Protein AF-A0A7S0PE70-F1 (afdb_monomer_lite)

Foldseek 3Di:
DVQQPPDVVGWFKFKWFFQDDDDQWTWTQTPQDRFIAIDRHHCPPDDGGDIDIDTHHLVRDDDDDPPPHGDFDWDFPDWDDPPVDIDTFTDHGRGPGTRD

Radius of gyration: 14.42 Å; chains: 1; bounding box: 31×27×40 Å

pLDDT: mean 88.49, std 9.94, range [48.25, 96.75]

InterPro domains:
  IPR008995 Molybdate/tungstate binding, C-terminal [SSF50331] (8-96)
  IPR040582 MalK-like, OB fold domain [PF17912] (7-61)

Structure (mmCIF, N/CA/C/O backbone):
data_AF-A0A7S0PE70-F1
#
_entry.id   AF-A0A7S0PE70-F1
#
loop_
_atom_site.group_PDB
_atom_site.id
_atom_site.type_symbol
_atom_site.label_atom_id
_atom_site.label_alt_id
_atom_site.label_comp_id
_atom_site.label_asym_id
_atom_site.label_entity_id
_atom_site.label_seq_id
_atom_site.pdbx_PDB_ins_code
_atom_site.Cartn_x
_atom_site.Cartn_y
_atom_site.Cartn_z
_atom_site.occupancy
_atom_site.B_iso_or_equiv
_atom_site.auth_seq_id
_atom_site.auth_comp_id
_atom_site.auth_asym_id
_atom_site.auth_atom_id
_atom_site.pdbx_PDB_model_num
ATOM 1 N N . PHE A 1 1 ? 11.155 10.305 2.088 1.00 48.25 1 PHE A N 1
ATOM 2 C CA . PHE A 1 1 ? 11.348 10.972 3.395 1.00 48.25 1 PHE A CA 1
ATOM 3 C C . PHE A 1 1 ? 10.245 11.992 3.719 1.00 48.25 1 PHE A C 1
ATOM 5 O O . PHE A 1 1 ? 9.648 11.867 4.774 1.00 48.25 1 PHE A O 1
ATOM 12 N N . ALA A 1 2 ? 9.870 12.931 2.832 1.00 52.22 2 ALA A N 1
ATOM 13 C CA . ALA A 1 2 ? 8.802 13.911 3.132 1.00 52.22 2 ALA A CA 1
ATOM 14 C C . ALA A 1 2 ? 7.379 13.316 3.283 1.00 52.22 2 ALA A C 1
ATOM 16 O O . ALA A 1 2 ? 6.584 13.798 4.085 1.00 52.22 2 ALA A O 1
ATOM 17 N N . ALA A 1 3 ? 7.063 12.247 2.544 1.00 61.28 3 ALA A N 1
ATOM 18 C CA . ALA A 1 3 ? 5.717 11.664 2.498 1.00 61.28 3 ALA A CA 1
ATOM 19 C C . ALA A 1 3 ? 5.235 11.053 3.830 1.00 61.28 3 ALA A C 1
ATOM 21 O O . ALA A 1 3 ? 4.038 11.043 4.090 1.00 61.28 3 ALA A O 1
ATOM 22 N N . GLY A 1 4 ? 6.155 10.577 4.677 1.00 58.97 4 GLY A N 1
ATOM 23 C CA . GLY A 1 4 ? 5.821 9.943 5.958 1.00 58.97 4 GLY A CA 1
ATOM 24 C C . GLY A 1 4 ? 5.702 10.907 7.141 1.00 58.97 4 GLY A C 1
ATOM 25 O O . GLY A 1 4 ? 5.297 10.477 8.213 1.00 58.97 4 GLY A O 1
ATOM 26 N N . PHE A 1 5 ? 6.067 12.184 6.969 1.00 59.31 5 PHE A N 1
ATOM 27 C CA . PHE A 1 5 ? 6.156 13.146 8.077 1.00 59.31 5 PHE A CA 1
ATOM 28 C C . PHE A 1 5 ? 5.076 14.238 8.034 1.00 59.31 5 PHE A C 1
ATOM 30 O O . PHE A 1 5 ? 4.815 14.891 9.039 1.00 59.31 5 PHE A O 1
ATOM 37 N N . ILE A 1 6 ? 4.441 14.452 6.876 1.00 61.09 6 ILE A N 1
ATOM 38 C CA . ILE A 1 6 ? 3.401 15.474 6.698 1.00 61.09 6 ILE A CA 1
ATOM 39 C C . ILE A 1 6 ? 2.042 14.793 6.522 1.00 61.09 6 ILE A C 1
ATOM 41 O O . ILE A 1 6 ? 1.761 14.216 5.465 1.00 61.09 6 ILE A O 1
ATOM 45 N N . GLY A 1 7 ? 1.199 14.914 7.548 1.00 60.06 7 GLY A N 1
ATOM 46 C CA . GLY A 1 7 ? -0.148 14.342 7.632 1.00 60.06 7 GLY A CA 1
ATOM 47 C C . GLY A 1 7 ? -0.324 13.534 8.917 1.00 60.06 7 GLY A C 1
ATOM 48 O O . GLY A 1 7 ? 0.575 12.788 9.297 1.00 60.06 7 GLY A O 1
ATOM 49 N N . SER A 1 8 ? -1.458 13.718 9.594 1.00 71.00 8 SER A N 1
ATOM 50 C CA . SER A 1 8 ? -1.885 12.883 10.718 1.00 71.00 8 SER A CA 1
ATOM 51 C C . SER A 1 8 ? -3.256 12.296 10.369 1.00 71.00 8 SER A C 1
ATOM 53 O O . SER A 1 8 ? -4.186 13.085 10.178 1.00 71.00 8 SER A O 1
ATOM 55 N N . PRO A 1 9 ? -3.394 10.963 10.255 1.00 79.25 9 PRO A N 1
ATOM 56 C CA . PRO A 1 9 ? -2.358 9.943 10.444 1.00 79.25 9 PRO A CA 1
ATOM 57 C C . PRO A 1 9 ? -1.297 9.953 9.336 1.00 79.25 9 PRO A C 1
ATOM 59 O O . PRO A 1 9 ? -1.450 10.594 8.293 1.00 79.25 9 PRO A O 1
ATOM 62 N N . LYS A 1 10 ? -0.188 9.249 9.581 1.00 85.44 10 LYS A N 1
ATOM 63 C CA . LYS A 1 10 ? 0.891 9.108 8.597 1.00 85.44 10 LYS A CA 1
ATOM 64 C C . LYS A 1 10 ? 0.401 8.397 7.334 1.00 85.44 10 LYS A C 1
ATOM 66 O O . LYS A 1 10 ? -0.555 7.630 7.362 1.00 85.44 10 LYS A O 1
ATOM 71 N N . MET A 1 11 ? 1.097 8.629 6.224 1.00 90.75 11 MET A N 1
ATOM 72 C CA . MET A 1 11 ? 0.849 7.901 4.981 1.00 90.75 11 MET A CA 1
ATOM 73 C C . MET A 1 11 ? 1.065 6.394 5.185 1.00 90.75 11 MET A C 1
ATOM 75 O O . MET A 1 11 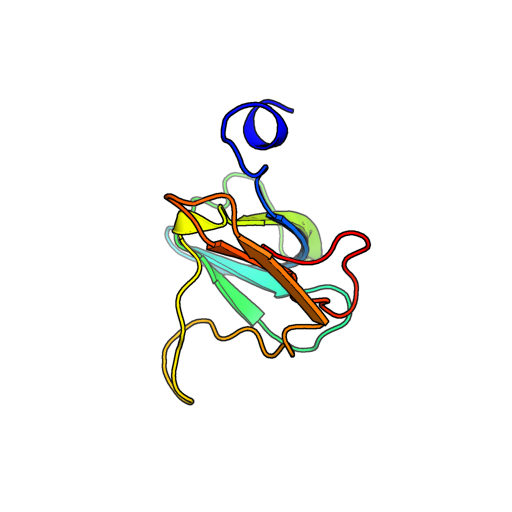? 2.058 5.991 5.790 1.00 90.75 11 MET A O 1
ATOM 79 N N . ASN A 1 12 ? 0.163 5.580 4.640 1.00 93.19 12 ASN A N 1
ATOM 80 C CA . ASN A 1 12 ? 0.329 4.135 4.566 1.00 93.19 12 ASN A CA 1
ATOM 81 C C . ASN A 1 12 ? 1.373 3.796 3.497 1.00 93.19 12 ASN A C 1
ATOM 83 O O . ASN A 1 12 ? 1.324 4.350 2.395 1.00 93.19 12 ASN A O 1
ATOM 87 N N . PHE A 1 13 ? 2.276 2.864 3.795 1.00 93.00 13 PHE A N 1
ATOM 88 C CA . PHE A 1 13 ? 3.300 2.400 2.861 1.00 93.00 13 PHE A CA 1
ATOM 89 C C . PHE A 1 13 ? 3.164 0.902 2.617 1.00 93.00 13 PHE A C 1
ATOM 91 O O . PHE A 1 13 ? 3.071 0.124 3.560 1.00 93.00 13 PHE A O 1
ATOM 98 N N . ILE A 1 14 ? 3.153 0.506 1.346 1.00 93.31 14 ILE A N 1
ATOM 99 C CA . ILE A 1 14 ? 3.069 -0.893 0.926 1.00 93.31 14 ILE A CA 1
ATOM 100 C C . ILE A 1 14 ? 4.206 -1.163 -0.054 1.00 93.31 14 ILE A C 1
ATOM 102 O O . ILE A 1 14 ? 4.309 -0.501 -1.087 1.00 93.31 14 ILE A O 1
ATOM 106 N N . GLU A 1 15 ? 5.051 -2.141 0.253 1.00 94.69 15 GLU A N 1
ATOM 107 C CA . GLU A 1 15 ? 6.112 -2.577 -0.654 1.00 94.69 15 GLU A CA 1
ATOM 108 C C . GLU A 1 15 ? 5.514 -3.176 -1.929 1.00 94.69 15 GLU A C 1
ATOM 110 O O . GLU A 1 15 ? 4.574 -3.972 -1.881 1.00 94.69 15 GLU A O 1
ATOM 115 N N . ALA A 1 16 ? 6.062 -2.827 -3.086 1.00 95.19 16 ALA A N 1
ATOM 116 C CA . ALA A 1 16 ? 5.550 -3.241 -4.382 1.00 95.19 16 ALA A CA 1
ATOM 117 C C . ALA A 1 16 ? 6.665 -3.357 -5.433 1.00 95.19 16 ALA A C 1
ATOM 119 O O . ALA A 1 16 ? 7.812 -2.964 -5.229 1.00 95.19 16 ALA A O 1
ATOM 120 N N . GLU A 1 17 ? 6.310 -3.914 -6.582 1.00 96.38 17 GLU A N 1
ATOM 121 C CA . GLU A 1 17 ? 7.181 -4.060 -7.745 1.00 96.38 17 GLU A CA 1
ATOM 122 C C . GLU A 1 17 ? 6.459 -3.520 -8.981 1.00 96.38 17 GLU A C 1
ATOM 124 O O . GLU A 1 17 ? 5.250 -3.726 -9.134 1.00 96.38 17 GLU A O 1
ATOM 129 N N . ILE A 1 18 ? 7.171 -2.832 -9.873 1.00 96.75 18 ILE A N 1
ATOM 130 C CA . ILE A 1 18 ? 6.585 -2.354 -11.131 1.00 96.75 18 ILE A CA 1
ATOM 131 C C . ILE A 1 18 ? 6.245 -3.554 -12.018 1.00 96.75 18 ILE A C 1
ATOM 133 O O . ILE A 1 18 ? 7.127 -4.279 -12.471 1.00 96.75 18 ILE A O 1
ATOM 137 N N . ALA A 1 19 ? 4.955 -3.739 -12.297 1.00 96.31 19 ALA A N 1
ATOM 138 C CA . ALA A 1 19 ? 4.439 -4.821 -13.127 1.00 96.31 19 ALA A CA 1
ATOM 139 C C . ALA A 1 19 ? 4.320 -4.416 -14.603 1.00 96.31 19 ALA A C 1
ATOM 141 O O . ALA A 1 19 ? 4.536 -5.241 -15.488 1.00 96.31 19 ALA A O 1
ATOM 142 N N . ALA A 1 20 ? 3.968 -3.156 -14.871 1.00 95.81 20 ALA A N 1
ATOM 143 C CA . ALA A 1 20 ? 3.920 -2.603 -16.219 1.00 95.81 20 ALA A CA 1
ATOM 144 C C . ALA A 1 20 ? 4.083 -1.078 -16.208 1.00 95.81 20 ALA A C 1
ATOM 146 O O . ALA A 1 20 ? 3.738 -0.401 -15.238 1.00 95.81 20 ALA A O 1
ATOM 147 N N . LEU A 1 21 ? 4.575 -0.551 -17.328 1.00 94.62 21 LEU A N 1
ATOM 148 C CA . LEU A 1 21 ? 4.729 0.875 -17.598 1.00 94.62 21 LEU A CA 1
ATOM 149 C C . LEU A 1 21 ? 3.957 1.232 -18.869 1.00 94.62 21 LEU A C 1
ATOM 151 O O . LEU A 1 21 ? 3.925 0.454 -19.824 1.00 94.62 21 LEU A O 1
ATOM 155 N N . GLY A 1 22 ? 3.344 2.410 -18.884 1.00 87.38 22 GLY A N 1
ATOM 156 C CA . GLY A 1 22 ? 2.634 2.942 -20.041 1.00 87.38 22 GLY A CA 1
ATOM 157 C C . GLY A 1 22 ? 2.466 4.453 -19.942 1.00 87.38 22 GLY A C 1
ATOM 158 O O . GLY A 1 22 ? 2.812 5.052 -18.930 1.00 87.38 22 GLY A O 1
ATOM 159 N N . ASP A 1 23 ? 1.930 5.064 -20.996 1.00 84.81 23 ASP A N 1
ATOM 160 C CA . ASP A 1 23 ? 1.770 6.518 -21.131 1.00 84.81 23 ASP A CA 1
ATOM 161 C C . ASP A 1 23 ? 1.096 7.165 -19.895 1.00 84.81 23 ASP A C 1
ATOM 163 O O . ASP A 1 23 ? -0.117 7.051 -19.685 1.00 84.81 23 ASP A O 1
ATOM 167 N N . GLY A 1 24 ? 1.914 7.772 -19.022 1.00 88.50 24 GLY A N 1
ATOM 168 C CA . GLY A 1 24 ? 1.501 8.391 -17.756 1.00 88.50 24 GLY A CA 1
ATOM 169 C C . GLY A 1 24 ? 0.940 7.431 -16.695 1.00 88.50 24 GLY A C 1
ATOM 170 O O . GLY A 1 24 ? 0.148 7.852 -15.841 1.00 88.50 24 GLY A O 1
ATOM 171 N N . ARG A 1 25 ? 1.266 6.135 -16.770 1.00 92.75 25 ARG A N 1
ATOM 172 C CA . ARG A 1 25 ? 0.775 5.105 -15.846 1.00 92.75 25 ARG A CA 1
ATOM 173 C C . ARG A 1 25 ? 1.861 4.128 -15.430 1.00 92.75 25 ARG A C 1
ATOM 175 O O . ARG A 1 25 ? 2.667 3.676 -16.241 1.00 92.75 25 ARG A O 1
ATOM 182 N N . VAL A 1 26 ? 1.772 3.720 -14.171 1.00 96.19 26 VAL A N 1
ATOM 183 C CA . VAL A 1 26 ? 2.592 2.656 -13.595 1.00 96.19 26 VAL A CA 1
ATOM 184 C C . VAL A 1 26 ? 1.657 1.674 -12.906 1.00 96.19 26 VAL A C 1
ATOM 186 O O . VAL A 1 26 ? 0.921 2.040 -11.984 1.00 96.19 26 VAL A O 1
ATOM 189 N N . ASP A 1 27 ? 1.673 0.429 -13.361 1.00 95.94 27 ASP A N 1
ATOM 190 C CA . ASP A 1 27 ? 0.965 -0.658 -12.699 1.00 95.94 27 ASP A CA 1
ATOM 191 C C . ASP A 1 27 ? 1.934 -1.319 -11.718 1.00 95.94 27 ASP A C 1
ATOM 193 O O . ASP A 1 27 ? 3.034 -1.725 -12.096 1.00 95.94 27 ASP A O 1
ATOM 197 N N . VAL A 1 28 ? 1.536 -1.420 -10.452 1.00 96.25 28 VAL A N 1
ATOM 198 C CA . VAL A 1 28 ? 2.375 -1.947 -9.369 1.00 96.25 28 VAL A CA 1
ATOM 199 C C . VAL A 1 28 ? 1.756 -3.203 -8.777 1.00 96.25 28 VAL A C 1
ATOM 201 O O . VAL A 1 28 ? 0.565 -3.245 -8.475 1.00 96.25 28 VAL A O 1
ATOM 204 N N . LYS A 1 29 ? 2.563 -4.242 -8.596 1.00 95.62 29 LYS A N 1
ATOM 205 C CA . LYS A 1 29 ? 2.180 -5.477 -7.916 1.00 95.62 29 LYS A CA 1
ATOM 206 C C . LYS A 1 29 ? 2.576 -5.377 -6.448 1.00 95.62 29 LYS A C 1
ATOM 208 O O . LYS A 1 29 ? 3.752 -5.197 -6.150 1.00 95.62 29 LYS A O 1
ATOM 213 N N . LEU A 1 30 ? 1.614 -5.508 -5.538 1.00 93.75 30 LEU A N 1
ATOM 214 C CA . LEU A 1 30 ? 1.892 -5.407 -4.102 1.00 93.75 30 LEU A CA 1
ATOM 215 C C . LEU A 1 30 ? 2.624 -6.649 -3.589 1.00 93.75 30 LEU A C 1
ATOM 217 O O . LEU A 1 30 ? 2.239 -7.781 -3.894 1.00 93.75 30 LEU A O 1
ATOM 221 N N . SER A 1 31 ? 3.636 -6.442 -2.757 1.00 86.75 31 SER A N 1
ATOM 222 C CA . SER A 1 31 ? 4.343 -7.510 -2.053 1.00 86.75 31 SER A CA 1
ATOM 223 C C . SER A 1 31 ? 3.385 -8.250 -1.120 1.00 86.75 31 SER A C 1
ATOM 225 O O . SER A 1 31 ? 2.513 -7.652 -0.500 1.00 86.75 31 SER A O 1
ATOM 227 N N . GLY A 1 32 ? 3.500 -9.577 -1.045 1.00 81.19 32 GLY A N 1
ATOM 228 C CA . GLY A 1 32 ? 2.609 -10.398 -0.215 1.00 81.19 32 GLY A CA 1
ATOM 229 C C . GLY A 1 32 ? 1.209 -10.642 -0.798 1.00 81.19 32 GLY A C 1
ATOM 230 O O . GLY A 1 32 ? 0.444 -11.408 -0.215 1.00 81.19 32 GLY A O 1
ATOM 231 N N . SER A 1 33 ? 0.877 -10.082 -1.969 1.00 83.62 33 SER A N 1
ATOM 232 C CA . SER A 1 33 ? -0.360 -10.400 -2.691 1.00 83.62 33 SER A CA 1
ATOM 233 C C . SER A 1 33 ? -0.122 -10.604 -4.196 1.00 83.62 33 SER A C 1
ATOM 235 O O . SER A 1 33 ? 0.946 -10.325 -4.737 1.00 83.62 33 SER A O 1
ATOM 237 N N . LYS A 1 34 ? -1.127 -11.131 -4.907 1.00 85.94 34 LYS A N 1
ATOM 238 C CA . LYS A 1 34 ? -1.133 -11.181 -6.384 1.00 85.94 34 LYS A CA 1
ATOM 239 C C . LYS A 1 34 ? -1.811 -9.955 -7.009 1.00 85.94 34 LYS A C 1
ATOM 241 O O . LYS A 1 34 ? -2.038 -9.937 -8.215 1.00 85.94 34 LYS A O 1
ATOM 246 N N . LEU A 1 35 ? -2.177 -8.969 -6.193 1.00 90.88 35 LEU A N 1
ATOM 247 C CA . LEU A 1 35 ? -2.928 -7.803 -6.624 1.00 90.88 35 LEU A CA 1
ATOM 248 C C . LEU A 1 35 ? -2.023 -6.835 -7.389 1.00 90.88 35 LEU A C 1
ATOM 250 O O . LEU A 1 35 ? -0.953 -6.462 -6.907 1.00 90.88 35 LEU A O 1
ATOM 254 N N . VAL A 1 36 ? -2.491 -6.415 -8.564 1.00 94.00 36 VAL A N 1
ATOM 255 C CA . VAL A 1 36 ? -1.879 -5.351 -9.362 1.00 94.00 36 VAL A CA 1
ATOM 256 C C . VAL A 1 36 ? -2.774 -4.125 -9.286 1.00 94.00 36 VAL A C 1
ATOM 258 O O . VAL A 1 36 ? -3.960 -4.195 -9.612 1.00 94.00 36 VAL A O 1
ATOM 261 N N . LEU A 1 37 ? -2.204 -3.010 -8.844 1.00 94.19 37 LEU A N 1
ATOM 262 C CA . LEU A 1 37 ? -2.872 -1.723 -8.763 1.00 94.19 37 LEU A CA 1
ATOM 263 C C . LEU A 1 37 ? -2.430 -0.828 -9.906 1.00 94.19 37 LEU A C 1
ATOM 265 O O . LEU A 1 37 ? -1.248 -0.751 -10.229 1.00 94.19 37 LEU A O 1
ATOM 269 N N . ARG A 1 38 ? -3.388 -0.100 -10.475 1.00 93.75 38 ARG A N 1
ATOM 270 C CA . ARG A 1 38 ? -3.121 0.876 -11.532 1.00 93.75 38 ARG A CA 1
ATOM 271 C C . ARG A 1 38 ? -2.929 2.250 -10.921 1.00 93.75 38 ARG A C 1
ATOM 273 O O . ARG A 1 38 ? -3.812 2.719 -10.198 1.00 93.75 38 ARG A O 1
ATOM 280 N N . THR A 1 39 ? -1.826 2.916 -11.234 1.00 93.81 39 THR A N 1
ATOM 281 C CA . THR A 1 39 ? -1.565 4.287 -10.781 1.00 93.81 39 THR A CA 1
ATOM 282 C C . THR A 1 39 ? -1.403 5.227 -11.971 1.00 93.81 39 THR A C 1
ATOM 284 O O . THR A 1 39 ? -1.040 4.814 -13.072 1.00 93.81 39 THR A O 1
ATOM 287 N N . ARG A 1 40 ? -1.733 6.505 -11.767 1.00 93.00 40 ARG A N 1
ATOM 288 C CA . ARG A 1 40 ? -1.530 7.570 -12.758 1.00 93.00 40 ARG A CA 1
ATOM 289 C C . ARG A 1 40 ? -0.365 8.435 -12.309 1.00 93.00 40 ARG A C 1
ATOM 291 O O . ARG A 1 40 ? -0.569 9.478 -11.695 1.00 93.00 40 ARG A O 1
ATOM 298 N N . VAL A 1 41 ? 0.834 7.937 -12.557 1.00 91.75 41 VAL A N 1
ATOM 299 C CA . VAL A 1 41 ? 2.096 8.615 -12.266 1.00 91.75 41 VAL A CA 1
ATOM 300 C C . VAL A 1 41 ? 3.016 8.435 -13.465 1.00 91.75 41 VAL A C 1
ATOM 302 O O . VAL A 1 41 ? 2.902 7.446 -14.191 1.00 91.75 41 VAL A O 1
ATOM 305 N N . ASP A 1 42 ? 3.905 9.396 -13.678 1.00 90.88 42 ASP A N 1
ATOM 306 C CA . ASP A 1 42 ? 4.977 9.252 -14.656 1.00 90.88 42 ASP A CA 1
ATOM 307 C C . ASP A 1 42 ? 6.019 8.267 -14.106 1.00 90.88 42 ASP A C 1
ATOM 309 O O . ASP A 1 42 ? 6.522 8.444 -12.993 1.00 90.88 42 ASP A O 1
ATOM 313 N N . GLY A 1 43 ? 6.304 7.211 -14.870 1.00 85.38 43 GLY A N 1
ATOM 314 C CA . GLY A 1 43 ? 7.312 6.213 -14.521 1.00 85.38 43 GLY A CA 1
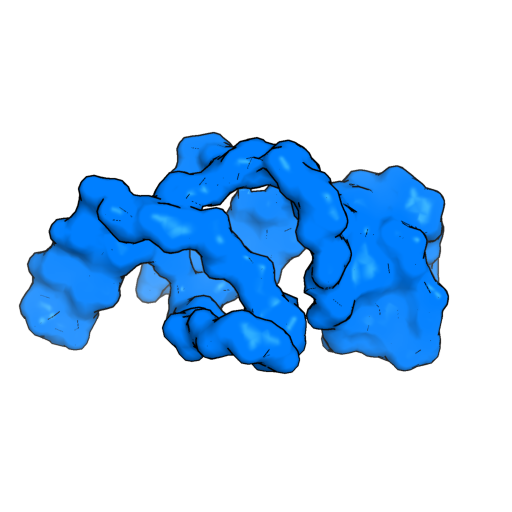ATOM 315 C C . GLY A 1 43 ? 8.745 6.735 -14.634 1.00 85.38 43 GLY A C 1
ATOM 316 O O . GLY A 1 43 ? 9.654 6.114 -14.088 1.00 85.38 43 GLY A O 1
ATOM 317 N N . GLY A 1 44 ? 8.966 7.871 -15.306 1.00 88.56 44 GLY A N 1
ATOM 318 C CA . GLY A 1 44 ? 10.282 8.480 -15.467 1.00 88.56 44 GLY A CA 1
ATOM 319 C C . GLY A 1 44 ? 11.303 7.492 -16.036 1.00 88.56 44 GLY A C 1
ATOM 320 O O . GLY A 1 44 ? 11.128 6.964 -17.130 1.00 88.56 44 GLY A O 1
ATOM 321 N N . SER A 1 45 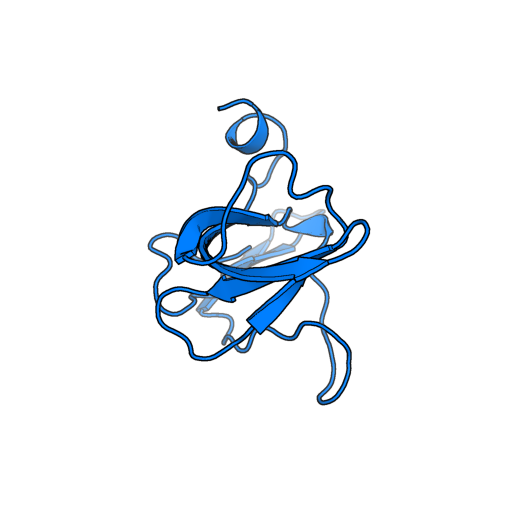? 12.376 7.242 -15.283 1.00 89.62 45 SER A N 1
ATOM 322 C CA . SER A 1 45 ? 13.440 6.297 -15.648 1.00 89.62 45 SER A CA 1
ATOM 323 C C . SER A 1 45 ? 13.271 4.895 -15.051 1.00 89.62 45 SER A C 1
ATOM 325 O O . SER A 1 45 ? 14.230 4.125 -15.065 1.00 89.62 45 SER A O 1
ATOM 327 N N . ALA A 1 46 ? 12.120 4.584 -14.454 1.00 93.56 46 ALA A N 1
ATOM 328 C CA . ALA A 1 46 ? 11.887 3.287 -13.833 1.00 93.56 46 ALA A CA 1
ATOM 329 C C . ALA A 1 46 ? 11.718 2.177 -14.882 1.00 93.56 46 ALA A C 1
ATOM 331 O O . ALA A 1 46 ? 11.310 2.425 -16.020 1.00 93.56 46 ALA A O 1
ATOM 332 N N . ALA A 1 47 ? 11.997 0.943 -14.479 1.00 95.44 47 ALA A N 1
ATOM 333 C CA . ALA A 1 47 ? 11.850 -0.255 -15.290 1.00 95.44 47 ALA A CA 1
ATOM 334 C C . ALA A 1 47 ? 10.865 -1.247 -14.656 1.00 95.44 47 ALA A C 1
ATOM 336 O O . ALA A 1 47 ? 10.640 -1.274 -13.446 1.00 95.44 47 ALA A O 1
ATOM 337 N N . VAL A 1 48 ? 10.275 -2.105 -15.493 1.00 96.44 48 VAL A N 1
ATOM 338 C CA . VAL A 1 48 ? 9.514 -3.264 -15.007 1.00 96.44 48 VAL A CA 1
ATOM 339 C C . VAL A 1 48 ? 10.437 -4.144 -14.163 1.00 96.44 48 VAL A C 1
ATOM 341 O O . VAL A 1 48 ? 11.546 -4.461 -14.588 1.00 96.44 48 VAL A O 1
ATOM 344 N N . GLY A 1 49 ? 9.965 -4.539 -12.982 1.00 95.75 49 GLY A N 1
ATOM 345 C CA . GLY A 1 49 ? 10.742 -5.282 -11.992 1.00 95.75 49 GLY A CA 1
ATOM 346 C C . GLY A 1 49 ? 11.407 -4.423 -10.913 1.00 95.75 49 GLY A C 1
ATOM 347 O O . GLY A 1 49 ? 11.898 -4.967 -9.922 1.00 95.75 49 GLY A O 1
ATOM 348 N N . ASP A 1 50 ? 11.407 -3.094 -11.054 1.00 96.44 50 ASP A N 1
ATOM 349 C CA . ASP A 1 50 ? 11.941 -2.220 -10.011 1.00 96.44 50 ASP A CA 1
ATOM 350 C C . ASP A 1 50 ? 11.098 -2.311 -8.736 1.00 96.44 50 ASP A C 1
ATOM 352 O O . ASP A 1 50 ? 9.862 -2.277 -8.766 1.00 96.44 50 ASP A O 1
ATOM 356 N N . LYS A 1 51 ? 11.790 -2.389 -7.595 1.00 95.69 51 LYS A N 1
ATOM 357 C CA . LYS A 1 51 ? 11.167 -2.314 -6.272 1.00 95.69 51 LYS A CA 1
ATOM 358 C C . LYS A 1 51 ? 10.777 -0.876 -5.969 1.00 95.69 51 LYS A C 1
ATOM 360 O O . LYS A 1 51 ? 11.602 0.032 -6.065 1.00 95.69 51 LYS A O 1
ATOM 365 N N . VAL A 1 52 ? 9.529 -0.684 -5.567 1.00 94.81 52 VAL A N 1
ATOM 366 C CA . VAL A 1 52 ? 8.940 0.621 -5.270 1.00 94.81 52 VAL A CA 1
ATOM 367 C C . VAL A 1 52 ? 8.079 0.537 -4.016 1.00 94.81 52 VAL A C 1
ATOM 369 O O . VAL A 1 52 ? 7.535 -0.512 -3.687 1.00 94.81 52 VAL A O 1
ATOM 372 N N . THR A 1 53 ? 7.892 1.662 -3.336 1.00 93.50 53 THR A N 1
ATOM 373 C CA . THR A 1 53 ? 6.967 1.752 -2.203 1.00 93.50 53 THR A CA 1
ATOM 374 C C . THR A 1 53 ? 5.719 2.514 -2.638 1.00 93.50 53 THR A C 1
ATOM 376 O O . THR A 1 53 ? 5.795 3.682 -3.025 1.00 93.50 53 THR A O 1
ATOM 379 N N . LEU A 1 54 ? 4.554 1.870 -2.563 1.00 93.38 54 LEU A N 1
ATOM 380 C CA . LEU A 1 54 ? 3.268 2.518 -2.782 1.00 93.38 54 LEU A CA 1
ATOM 381 C C . LEU A 1 54 ? 2.869 3.294 -1.524 1.00 93.38 54 LEU A C 1
ATOM 383 O O . LEU A 1 54 ? 2.645 2.704 -0.470 1.00 93.38 54 LEU A O 1
ATOM 387 N N . GLY A 1 55 ? 2.746 4.613 -1.654 1.00 93.44 55 GLY A N 1
ATOM 388 C CA . GLY A 1 55 ? 2.225 5.488 -0.606 1.00 93.44 55 GLY A CA 1
ATOM 389 C C . GLY A 1 55 ? 0.744 5.806 -0.810 1.00 93.44 55 GLY A C 1
ATOM 390 O O . GLY A 1 55 ? 0.367 6.307 -1.871 1.00 93.44 55 GLY A O 1
ATOM 391 N N . VAL A 1 56 ? -0.095 5.570 0.201 1.00 92.56 56 VAL A N 1
ATOM 392 C CA . VAL A 1 56 ? -1.521 5.942 0.192 1.00 92.56 56 VAL A CA 1
ATOM 393 C C . VAL A 1 56 ? -1.861 6.684 1.477 1.00 92.56 56 VAL A C 1
ATOM 395 O O . VAL A 1 56 ? -1.643 6.178 2.572 1.00 92.56 56 VAL A O 1
ATOM 398 N N . ARG A 1 57 ? -2.395 7.900 1.366 1.00 92.56 57 ARG A N 1
ATOM 399 C CA . ARG A 1 57 ? -2.860 8.643 2.543 1.00 92.56 57 ARG A CA 1
ATOM 400 C C . ARG A 1 57 ? -4.152 8.019 3.095 1.00 92.56 57 ARG A C 1
ATOM 402 O O . ARG A 1 57 ? -4.995 7.667 2.266 1.00 92.56 57 ARG A O 1
ATOM 409 N N . PRO A 1 58 ? -4.325 7.901 4.425 1.00 91.06 58 PRO A N 1
ATOM 410 C CA . PRO A 1 58 ? -5.544 7.356 5.031 1.00 91.06 58 PRO A CA 1
ATOM 411 C C . PRO A 1 58 ? -6.828 7.987 4.489 1.00 91.06 58 PRO A C 1
ATOM 413 O O . PRO A 1 58 ? -7.745 7.295 4.059 1.00 91.06 58 PRO A O 1
ATOM 416 N N . GLU A 1 59 ? -6.851 9.314 4.367 1.00 90.75 59 GLU A N 1
ATOM 417 C CA . GLU A 1 59 ? -7.992 10.082 3.864 1.00 90.75 59 GLU A CA 1
ATOM 418 C C . GLU A 1 59 ? -8.343 9.814 2.386 1.00 90.75 59 GLU A C 1
ATOM 420 O O . GLU A 1 59 ? -9.390 10.247 1.907 1.00 90.75 59 GLU A O 1
ATOM 425 N N . HIS A 1 60 ? -7.482 9.111 1.643 1.00 91.94 60 HIS A N 1
ATOM 426 C CA . HIS A 1 60 ? -7.729 8.695 0.259 1.00 91.94 60 HIS A CA 1
ATOM 427 C C . H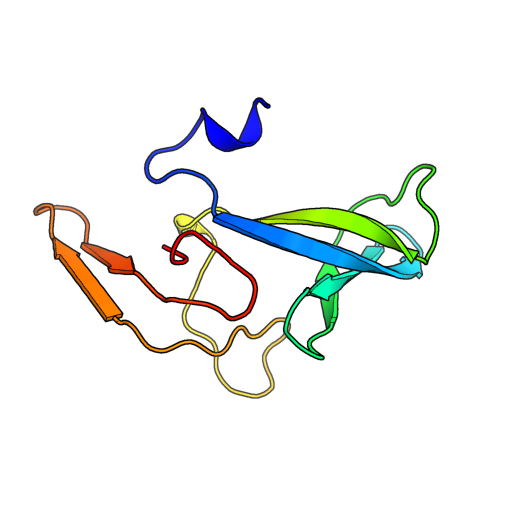IS A 1 60 ? -8.177 7.232 0.139 1.00 91.94 60 HIS A C 1
ATOM 429 O O . HIS A 1 60 ? -8.477 6.773 -0.968 1.00 91.94 60 HIS A O 1
ATOM 435 N N . ILE A 1 61 ? -8.234 6.495 1.250 1.00 92.00 61 ILE A N 1
ATOM 436 C CA . ILE A 1 61 ? -8.824 5.162 1.301 1.00 92.00 61 ILE A CA 1
ATOM 437 C C . ILE A 1 61 ? -10.325 5.313 1.531 1.00 92.00 61 ILE A C 1
ATOM 439 O O . ILE A 1 61 ? -10.790 6.075 2.372 1.00 92.00 61 ILE A O 1
ATOM 443 N N . ARG A 1 62 ? -11.105 4.571 0.751 1.00 90.38 62 ARG A N 1
ATOM 444 C CA . ARG A 1 62 ? -12.560 4.520 0.873 1.00 90.38 62 ARG A CA 1
ATOM 445 C C . ARG A 1 62 ? -13.032 3.085 0.768 1.00 90.38 62 ARG A C 1
ATOM 447 O O . ARG A 1 62 ? -12.385 2.265 0.115 1.00 90.38 62 ARG A O 1
ATOM 454 N N . GLN A 1 63 ? -14.197 2.812 1.340 1.00 89.75 63 GLN A N 1
ATOM 455 C CA . GLN A 1 63 ? -14.895 1.563 1.081 1.00 89.75 63 GLN A CA 1
ATOM 456 C C . GLN A 1 63 ? -15.179 1.440 -0.425 1.00 89.75 63 GLN A C 1
ATOM 458 O O . GLN A 1 63 ? -15.575 2.407 -1.089 1.00 89.75 63 GLN A O 1
ATOM 463 N N . GLY A 1 64 ? -14.915 0.258 -0.971 1.00 87.94 64 GLY A N 1
ATOM 464 C CA . GLY A 1 64 ? -15.128 -0.060 -2.375 1.00 87.94 64 GLY A CA 1
ATOM 465 C C . GLY A 1 64 ? -15.825 -1.404 -2.521 1.00 87.94 64 GLY A C 1
ATOM 466 O O . GLY A 1 64 ? -15.598 -2.315 -1.726 1.00 87.94 64 GLY A O 1
ATOM 467 N N . ASP A 1 65 ? -16.659 -1.513 -3.549 1.00 86.50 65 ASP A N 1
ATOM 468 C CA . ASP A 1 65 ? -17.358 -2.746 -3.902 1.00 86.50 65 ASP A CA 1
ATOM 469 C C . ASP A 1 65 ? -16.577 -3.544 -4.948 1.00 86.50 65 ASP A C 1
ATOM 471 O O . ASP A 1 65 ? -15.817 -2.982 -5.743 1.00 86.50 65 ASP A O 1
ATOM 475 N N . ALA A 1 66 ? -16.801 -4.860 -4.988 1.00 78.12 66 ALA A N 1
ATOM 476 C CA . ALA A 1 66 ? -16.195 -5.740 -5.983 1.00 78.12 66 ALA A CA 1
ATOM 477 C C . ALA A 1 66 ? -16.416 -5.212 -7.416 1.00 78.12 66 ALA A C 1
ATOM 479 O O . ALA A 1 66 ? -17.520 -4.828 -7.796 1.00 78.12 66 ALA A O 1
ATOM 480 N N . GLY A 1 67 ? -15.347 -5.198 -8.218 1.00 74.31 67 GLY A N 1
ATOM 481 C CA . GLY A 1 67 ? -15.365 -4.672 -9.588 1.00 74.31 67 GLY A CA 1
ATOM 482 C C . GLY A 1 67 ? -15.049 -3.175 -9.715 1.00 74.31 67 GLY A C 1
ATOM 483 O O . GLY A 1 67 ? -14.908 -2.689 -10.837 1.00 74.31 67 GLY A O 1
ATOM 484 N N . GLN A 1 68 ? -14.874 -2.439 -8.611 1.00 73.50 68 GLN A N 1
ATOM 485 C CA . GLN A 1 68 ? -14.468 -1.032 -8.651 1.00 73.50 68 GLN A CA 1
ATOM 486 C C . GLN A 1 68 ? -12.949 -0.842 -8.565 1.00 73.50 68 GLN A C 1
ATOM 488 O O . GLN A 1 68 ? -12.385 -0.788 -7.480 1.00 73.50 68 GLN A O 1
ATOM 493 N N . GLY A 1 69 ? -12.289 -0.608 -9.701 1.00 83.69 69 GLY A N 1
ATOM 494 C CA . GLY A 1 69 ? -10.915 -0.088 -9.734 1.00 83.69 69 GLY A CA 1
ATOM 495 C C . GLY A 1 69 ? -9.909 -0.881 -8.883 1.00 83.69 69 GLY A C 1
ATOM 496 O O . GLY A 1 69 ? -9.826 -2.102 -8.986 1.00 83.69 69 GLY A O 1
ATOM 497 N N . ASN A 1 70 ? -9.119 -0.164 -8.081 1.00 92.19 70 ASN A N 1
ATOM 498 C CA . ASN A 1 70 ? -8.136 -0.733 -7.159 1.00 92.19 70 ASN A CA 1
ATOM 499 C C . ASN A 1 70 ? -8.826 -1.115 -5.835 1.00 92.19 70 ASN A C 1
ATOM 501 O O . ASN A 1 70 ? -9.313 -0.225 -5.140 1.00 92.19 70 ASN A O 1
ATOM 505 N N . LEU A 1 71 ? -8.834 -2.403 -5.469 1.00 92.00 71 LEU A N 1
ATOM 506 C CA . LEU A 1 71 ? -9.468 -2.904 -4.239 1.00 92.00 71 LEU A CA 1
ATOM 507 C C . LEU A 1 71 ? -8.471 -3.640 -3.349 1.00 92.00 71 LEU A C 1
ATOM 509 O O . LEU A 1 71 ? -7.897 -4.651 -3.751 1.00 92.00 71 LEU A O 1
ATOM 513 N N . LEU A 1 72 ? -8.316 -3.156 -2.118 1.00 90.81 72 LEU A N 1
ATOM 514 C CA . LEU A 1 72 ? -7.571 -3.830 -1.058 1.00 90.81 72 LEU A CA 1
ATOM 515 C C . LEU A 1 72 ? -8.554 -4.601 -0.174 1.00 90.81 72 LEU A C 1
ATOM 517 O O . LEU A 1 72 ? -9.500 -4.024 0.355 1.00 90.81 72 LEU A O 1
ATOM 521 N N . HIS A 1 73 ? -8.319 -5.898 0.007 1.00 90.25 73 HIS A N 1
ATOM 522 C CA . HIS A 1 73 ? -9.101 -6.719 0.928 1.00 90.25 73 HIS A CA 1
ATOM 523 C C . HIS A 1 73 ? -8.382 -6.809 2.274 1.00 90.25 73 HIS A C 1
ATOM 525 O O . HIS A 1 73 ? -7.277 -7.343 2.354 1.00 90.25 73 HIS A O 1
ATOM 531 N N . SER A 1 74 ? -9.015 -6.291 3.322 1.00 91.19 74 SER A N 1
ATOM 532 C CA . SER A 1 74 ? -8.543 -6.372 4.704 1.00 91.19 74 SER A CA 1
ATOM 533 C C . SER A 1 74 ? -9.738 -6.406 5.661 1.00 91.19 74 SER A C 1
ATOM 535 O O . SER A 1 74 ? -10.853 -6.043 5.288 1.00 91.19 74 SER A O 1
ATOM 537 N N . THR A 1 75 ? -9.508 -6.883 6.883 1.00 92.44 75 THR A N 1
ATOM 538 C CA . THR A 1 75 ? -10.482 -6.860 7.980 1.00 92.44 75 THR A CA 1
ATOM 539 C C . THR A 1 75 ? -10.010 -5.861 9.025 1.00 92.44 75 THR A C 1
ATOM 541 O O . THR A 1 75 ? -8.846 -5.895 9.423 1.00 92.44 75 THR A O 1
ATOM 544 N N . VAL A 1 76 ? -10.912 -4.993 9.484 1.00 94.81 76 VAL A N 1
ATOM 545 C CA . VAL A 1 76 ? -10.623 -4.043 10.564 1.00 94.81 76 VAL A CA 1
ATOM 546 C C . VAL A 1 76 ? -10.274 -4.825 11.830 1.00 94.81 76 VAL A C 1
ATOM 548 O O . VAL A 1 76 ? -11.082 -5.616 12.313 1.00 94.81 76 VAL A O 1
ATOM 551 N N . ALA A 1 77 ? -9.074 -4.607 12.361 1.00 95.12 77 ALA A N 1
ATOM 552 C CA . ALA A 1 77 ? -8.605 -5.251 13.585 1.00 95.12 77 ALA A CA 1
ATOM 553 C C . ALA A 1 77 ? -8.802 -4.367 14.819 1.00 95.12 77 ALA A C 1
ATOM 555 O O . ALA A 1 77 ? -9.020 -4.874 15.916 1.00 95.12 77 ALA A O 1
ATOM 556 N N . PHE A 1 78 ? -8.721 -3.048 14.647 1.00 94.12 78 PHE A N 1
ATOM 557 C CA . PHE A 1 78 ? -8.852 -2.088 15.735 1.00 94.12 78 PHE A CA 1
ATOM 558 C C . PHE A 1 78 ? -9.480 -0.788 15.234 1.00 94.12 78 PHE A C 1
ATOM 560 O O . PHE A 1 78 ? -9.297 -0.408 14.079 1.00 94.12 78 PHE A O 1
ATOM 567 N N . VAL A 1 79 ? -10.229 -0.116 16.104 1.00 94.88 79 VAL A N 1
ATOM 568 C CA . VAL A 1 79 ? -10.860 1.173 15.816 1.00 94.88 79 VAL A CA 1
ATOM 569 C C . VAL A 1 79 ? -10.529 2.133 16.947 1.00 94.88 79 VAL A C 1
ATOM 571 O O . VAL A 1 79 ? -10.814 1.844 18.108 1.00 94.88 79 VAL A O 1
ATOM 574 N N . GLU A 1 80 ? -9.970 3.288 16.604 1.00 93.69 80 GLU A N 1
ATOM 575 C CA . GLU A 1 80 ? -9.685 4.370 17.542 1.00 93.69 80 GLU A CA 1
ATOM 576 C C . GLU A 1 80 ? -10.623 5.543 17.265 1.00 93.69 80 GLU A C 1
ATOM 578 O O . GLU A 1 80 ? -10.736 6.002 16.132 1.00 93.69 80 GLU A O 1
ATOM 583 N N . SER A 1 81 ? -11.314 6.039 18.291 1.00 93.06 81 SER A N 1
ATOM 584 C CA . SER A 1 81 ? -12.191 7.208 18.172 1.00 93.06 81 SER A CA 1
ATOM 585 C C . SER A 1 81 ? -11.634 8.366 18.987 1.00 93.06 81 SER A C 1
ATOM 587 O O . SER A 1 81 ? -11.567 8.290 20.210 1.00 93.06 81 SER A O 1
ATOM 589 N N . LEU A 1 82 ? -11.283 9.459 18.311 1.00 90.25 82 LEU A N 1
ATOM 590 C CA . LEU A 1 82 ? -10.711 10.674 18.907 1.00 90.25 82 LEU A CA 1
ATOM 591 C C . LEU A 1 82 ? -11.747 11.809 18.990 1.00 90.25 82 LEU A C 1
ATOM 593 O O . LEU A 1 82 ? -11.426 12.992 18.886 1.00 90.25 82 LEU A O 1
ATOM 597 N N . GLY A 1 83 ? -13.024 11.445 19.130 1.00 91.12 83 GLY A N 1
ATOM 598 C CA . GLY A 1 83 ? -14.155 12.371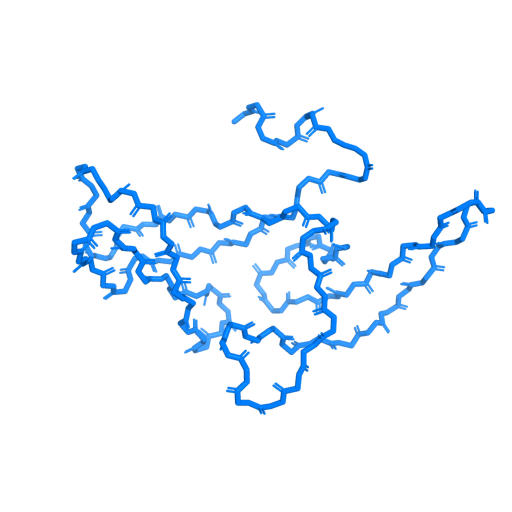 19.171 1.00 91.12 83 GLY A CA 1
ATOM 599 C C . GLY A 1 83 ? -14.589 12.838 17.783 1.00 91.12 83 GLY A C 1
ATOM 600 O O . GLY A 1 83 ? -15.627 12.406 17.295 1.00 91.12 83 GLY A O 1
ATOM 601 N N . GLY A 1 84 ? -13.806 13.714 17.147 1.00 88.81 84 GLY A N 1
ATOM 602 C CA . GLY A 1 84 ? -14.136 14.281 15.828 1.00 88.81 84 GLY A CA 1
ATOM 603 C C . GLY A 1 84 ? -13.794 13.379 14.638 1.00 88.81 84 GLY A C 1
ATOM 604 O O . GLY A 1 84 ? -14.295 13.601 13.538 1.00 88.81 84 GLY A O 1
ATOM 605 N N . THR A 1 85 ? -12.962 12.363 14.866 1.00 87.81 85 THR A N 1
ATOM 606 C CA . THR A 1 85 ? -12.449 11.453 13.837 1.00 87.81 85 THR A CA 1
ATOM 607 C C . THR A 1 85 ? -12.376 10.038 14.397 1.00 87.81 85 THR A C 1
ATOM 609 O O . THR A 1 85 ? -12.059 9.846 15.574 1.00 87.81 85 THR A O 1
ATOM 612 N N . THR A 1 86 ? -12.629 9.052 13.539 1.00 90.81 86 THR A N 1
ATOM 613 C CA . THR A 1 86 ? -12.465 7.629 13.842 1.00 90.81 86 THR A CA 1
ATOM 614 C C . THR A 1 86 ? -11.481 7.018 12.851 1.00 90.81 86 THR A C 1
ATOM 616 O O . THR A 1 86 ? -11.662 7.161 11.643 1.00 90.81 86 THR A O 1
ATOM 619 N N . PHE A 1 87 ? -10.462 6.330 13.359 1.00 92.31 87 PHE A N 1
ATOM 620 C CA . PHE A 1 87 ? -9.477 5.597 12.570 1.00 92.31 87 PHE A CA 1
ATOM 621 C C . PHE A 1 87 ? -9.748 4.100 12.648 1.00 92.31 87 PHE A C 1
ATOM 623 O O . PHE A 1 87 ? -10.007 3.568 13.728 1.00 92.31 87 PHE A O 1
ATOM 630 N N . ALA A 1 88 ? -9.681 3.421 11.506 1.00 93.50 88 ALA A N 1
ATOM 631 C CA . ALA A 1 88 ? -9.820 1.976 11.414 1.00 93.50 88 ALA A CA 1
ATOM 632 C C . ALA A 1 88 ? -8.485 1.369 10.985 1.00 93.50 88 ALA A C 1
ATOM 634 O O . ALA A 1 88 ? -7.997 1.627 9.894 1.00 93.50 88 ALA A O 1
ATOM 635 N N . TYR A 1 89 ? -7.915 0.528 11.836 1.00 94.50 89 TYR A N 1
ATOM 636 C CA . TYR A 1 89 ? -6.642 -0.130 11.592 1.00 94.50 89 TYR A CA 1
ATOM 637 C C . TYR A 1 89 ? -6.898 -1.486 10.939 1.00 94.50 89 TYR A C 1
ATOM 639 O O . TYR A 1 89 ? -7.545 -2.366 11.515 1.00 94.50 89 TYR A O 1
ATOM 647 N N . CYS A 1 90 ? -6.379 -1.644 9.731 1.00 94.31 90 CYS A N 1
ATOM 648 C CA . CYS A 1 90 ? -6.653 -2.732 8.807 1.00 94.31 90 CYS A CA 1
ATOM 649 C C . CYS A 1 90 ? -5.333 -3.439 8.445 1.00 94.31 90 CYS A C 1
ATOM 651 O O . CYS A 1 90 ? -4.620 -2.992 7.541 1.00 94.31 90 CYS A O 1
ATOM 653 N N . PRO A 1 91 ? -4.958 -4.530 9.140 1.00 94.00 91 PRO A N 1
ATOM 654 C CA . PRO A 1 91 ? -3.765 -5.304 8.805 1.00 94.00 91 PRO A CA 1
ATOM 655 C C . PRO A 1 91 ? -3.809 -5.798 7.358 1.00 94.00 91 PRO A C 1
ATOM 657 O O . PRO A 1 91 ? -4.841 -6.285 6.891 1.00 94.00 91 PRO A O 1
ATOM 660 N N . TYR A 1 92 ? -2.693 -5.703 6.641 1.00 92.44 92 TYR A N 1
ATOM 661 C CA . TYR A 1 92 ? -2.617 -6.118 5.242 1.00 92.44 92 TYR A CA 1
ATOM 662 C C . TYR A 1 92 ? -1.398 -7.020 5.006 1.00 92.44 92 TYR A C 1
ATOM 664 O O . TYR A 1 92 ? -0.334 -6.754 5.569 1.00 92.44 92 TYR A O 1
ATOM 672 N N . PRO A 1 93 ? -1.516 -8.095 4.200 1.00 89.00 93 PRO A N 1
ATOM 673 C CA . PRO A 1 93 ? -0.394 -8.988 3.929 1.00 89.00 93 PRO A CA 1
ATOM 674 C C . PRO A 1 93 ? 0.827 -8.238 3.390 1.00 89.00 93 PRO A C 1
A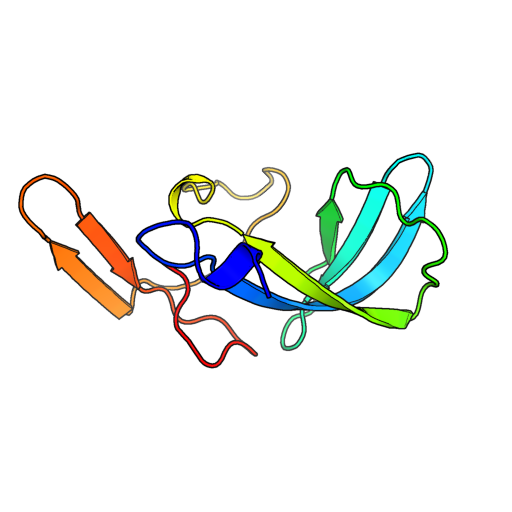TOM 676 O O . PRO A 1 93 ? 0.714 -7.469 2.440 1.00 89.00 93 PRO A O 1
ATOM 679 N N . GLY A 1 94 ? 1.999 -8.495 3.976 1.00 83.88 94 GLY A N 1
ATOM 680 C CA . GLY A 1 94 ? 3.256 -7.878 3.540 1.00 83.88 94 GLY A CA 1
ATOM 681 C C . GLY A 1 94 ? 3.474 -6.439 4.017 1.00 83.88 94 GLY A C 1
ATOM 682 O O . GLY A 1 94 ? 4.436 -5.818 3.575 1.00 83.88 94 GLY A O 1
ATOM 683 N N . VAL A 1 95 ? 2.626 -5.918 4.910 1.00 89.62 95 VAL A N 1
ATOM 684 C CA . VAL A 1 95 ? 2.787 -4.597 5.532 1.00 89.62 95 VAL A CA 1
ATOM 685 C C . VAL A 1 95 ? 2.978 -4.776 7.037 1.00 89.62 95 VAL A C 1
ATOM 687 O O . VAL A 1 95 ? 2.170 -5.438 7.685 1.00 89.62 95 VAL A O 1
ATOM 690 N N . GLU A 1 96 ? 4.055 -4.214 7.591 1.00 85.25 96 GLU A N 1
ATOM 691 C CA . GLU A 1 96 ? 4.360 -4.325 9.027 1.00 85.25 96 GLU A CA 1
ATOM 692 C C . GLU A 1 96 ? 3.395 -3.507 9.894 1.00 85.25 96 GLU A C 1
ATOM 694 O O . GLU A 1 96 ? 2.952 -3.968 10.945 1.00 85.25 96 GLU A O 1
ATOM 699 N N . GLU A 1 97 ? 3.039 -2.305 9.444 1.00 88.81 97 GLU A N 1
ATOM 700 C CA . GLU A 1 97 ? 2.100 -1.426 10.137 1.00 88.81 97 GLU A CA 1
ATOM 701 C C . GLU A 1 97 ? 0.708 -1.528 9.511 1.00 88.81 97 GLU A C 1
ATOM 703 O O . GLU A 1 97 ? 0.556 -1.505 8.291 1.00 88.81 97 GLU A O 1
ATOM 708 N N . ALA A 1 98 ? -0.330 -1.644 10.340 1.00 90.81 98 ALA A N 1
ATOM 709 C CA . ALA A 1 98 ? -1.697 -1.728 9.836 1.00 90.81 98 ALA A CA 1
ATOM 710 C C . ALA A 1 98 ? -2.049 -0.492 8.994 1.00 90.81 98 ALA A C 1
ATOM 712 O O . ALA A 1 98 ? -1.712 0.633 9.367 1.00 90.81 98 ALA A O 1
ATOM 713 N N . LEU A 1 99 ? -2.762 -0.712 7.887 1.00 92.31 99 LEU A N 1
ATOM 714 C CA . LEU A 1 99 ? -3.295 0.383 7.085 1.00 92.31 99 LEU A CA 1
ATOM 715 C C . LEU A 1 99 ? -4.326 1.143 7.918 1.00 92.31 99 LEU A C 1
ATOM 717 O O . LEU A 1 99 ? -5.099 0.525 8.647 1.00 92.31 99 LEU A O 1
ATOM 721 N N . THR A 1 100 ? -4.339 2.461 7.794 1.00 90.25 100 THR A N 1
ATOM 722 C CA . THR A 1 100 ? -5.310 3.354 8.445 1.00 90.25 100 THR A CA 1
ATOM 723 C C . THR A 1 100 ? -6.117 4.135 7.436 1.00 90.25 100 THR A C 1
ATOM 725 O O . THR A 1 100 ? -5.566 4.383 6.336 1.00 90.25 100 THR A O 1
#

Secondary structure (DSSP, 8-state):
-GGGTSSSSPPEEEEEEEEEEETTEEEEEETTS--EEEE-S--TT--TT-EEEEEE-GGG-----TTSSS-------EEEE-SS-EEEEB--TT-SSPB-

Sequence (100 aa):
FAAGFIGSPKMNFIEAEIAALGDGRVDVKLSGSKLVLRTRVDGGSAAVGDKVTLGVRPEHIRQGDAGQGNLLHSTVAFVESLGGTTFAYCPYPGVEEALT

Organism: Cafeteria roenbergensis (NCBI:txid33653)